Protein AF-A0A374BNK4-F1 (afdb_monomer_lite)

Sequence (70 aa):
MIHGDRSMRGVAIEYSESESYSYMNNRGQRVMETLSKEEAATVGLNHVKKNDITENDIRKDQGLNPRGAY

Secondary structure (DSSP, 8-state):
-HHHHHHHTT-PPPTT-EEEEEEE-TTS-EEEEEEEHHHHHHHTSSSPPTTPPPHHHHHHHTTPPPSS--

pLDDT: mean 83.18, std 6.75, range [51.78, 92.12]

Structure (mmCIF, N/CA/C/O backbone)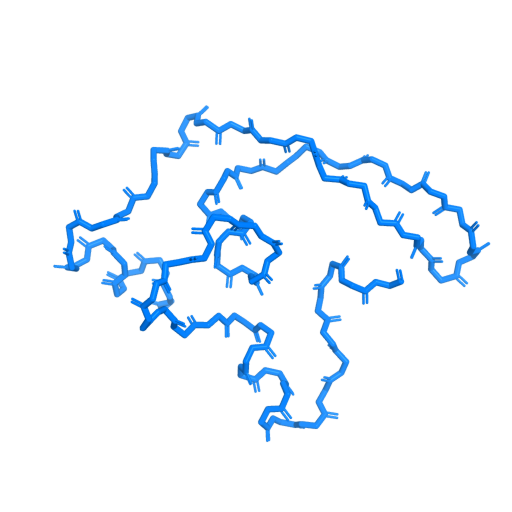:
data_AF-A0A374BNK4-F1
#
_entry.id   AF-A0A374BNK4-F1
#
loop_
_atom_site.group_PDB
_atom_site.id
_atom_site.type_symbol
_atom_site.label_atom_id
_atom_site.label_alt_id
_atom_site.label_comp_id
_atom_site.label_asym_id
_atom_site.label_entity_id
_atom_site.label_seq_id
_atom_site.pdbx_PDB_ins_code
_atom_site.Cartn_x
_atom_site.Cartn_y
_atom_site.Cartn_z
_atom_site.occupancy
_atom_site.B_iso_or_equiv
_atom_site.auth_seq_id
_atom_site.auth_comp_id
_atom_site.auth_asym_id
_atom_site.auth_atom_id
_atom_site.pdbx_PDB_model_num
ATOM 1 N N . MET A 1 1 ? -6.189 -13.797 2.545 1.00 75.06 1 MET A N 1
ATOM 2 C CA . MET A 1 1 ? -5.602 -13.912 3.901 1.00 75.06 1 MET A CA 1
ATOM 3 C C . MET A 1 1 ? -5.549 -12.549 4.591 1.00 75.06 1 MET A C 1
ATOM 5 O O . MET A 1 1 ? -6.152 -12.429 5.644 1.00 75.06 1 MET A O 1
ATOM 9 N N . ILE A 1 2 ? -4.957 -11.519 3.967 1.00 82.50 2 ILE A N 1
ATOM 10 C CA . ILE A 1 2 ? -4.825 -10.153 4.527 1.00 82.50 2 ILE A CA 1
ATOM 11 C C . ILE A 1 2 ? -6.183 -9.499 4.860 1.00 82.50 2 ILE A C 1
ATOM 13 O O . ILE A 1 2 ? -6.388 -9.080 5.994 1.00 82.50 2 ILE A O 1
ATOM 17 N N . HIS A 1 3 ? -7.158 -9.516 3.941 1.00 81.75 3 HIS A N 1
ATOM 18 C CA . HIS A 1 3 ? -8.517 -9.018 4.233 1.00 81.75 3 HIS A CA 1
ATOM 19 C C . HIS A 1 3 ? -9.190 -9.739 5.408 1.00 81.75 3 HIS A C 1
ATOM 21 O O . HIS A 1 3 ? -9.911 -9.131 6.197 1.00 81.75 3 HIS A O 1
ATOM 27 N N . GLY A 1 4 ? -8.947 -11.049 5.531 1.00 79.88 4 GLY A N 1
ATOM 28 C CA . GLY A 1 4 ? -9.495 -11.872 6.607 1.00 79.88 4 GLY A CA 1
ATOM 29 C C . GLY A 1 4 ? -8.925 -11.471 7.963 1.00 79.88 4 GLY A C 1
ATOM 30 O O . GLY A 1 4 ? -9.688 -11.247 8.894 1.00 79.88 4 GLY A O 1
ATOM 31 N N . ASP A 1 5 ? -7.606 -11.294 8.049 1.00 84.75 5 ASP A N 1
ATOM 32 C CA . ASP A 1 5 ? -6.931 -10.792 9.249 1.00 84.75 5 ASP A CA 1
ATOM 33 C C . ASP A 1 5 ? -7.443 -9.398 9.655 1.00 84.75 5 ASP A C 1
ATOM 35 O O . ASP A 1 5 ? -7.821 -9.174 10.806 1.00 84.75 5 ASP A O 1
ATOM 39 N N . ARG A 1 6 ? -7.551 -8.474 8.693 1.00 83.12 6 ARG A N 1
ATOM 40 C CA . ARG A 1 6 ? -8.041 -7.114 8.953 1.00 83.12 6 ARG A CA 1
ATOM 41 C C . ARG A 1 6 ? -9.498 -7.105 9.433 1.00 83.12 6 ARG A C 1
ATOM 43 O O . ARG A 1 6 ? -9.849 -6.360 10.352 1.00 83.12 6 ARG A O 1
ATOM 50 N N . SER A 1 7 ? -10.325 -7.979 8.859 1.00 83.50 7 SER A N 1
ATOM 51 C CA . SER A 1 7 ? -11.719 -8.188 9.271 1.00 83.50 7 SER A CA 1
ATOM 52 C C . SER A 1 7 ? -11.811 -8.795 10.673 1.00 83.50 7 SER A C 1
ATOM 54 O O . SER A 1 7 ? -12.596 -8.323 11.490 1.00 83.50 7 SER A O 1
ATOM 56 N N . MET A 1 8 ? -10.966 -9.779 10.994 1.00 85.62 8 MET A N 1
ATOM 57 C CA . MET A 1 8 ? -10.904 -10.408 12.321 1.00 85.62 8 MET A CA 1
ATOM 58 C C . MET A 1 8 ? -10.440 -9.442 13.415 1.00 85.62 8 MET A C 1
ATOM 60 O O . MET A 1 8 ? -10.924 -9.514 14.542 1.00 85.62 8 MET A O 1
ATOM 64 N N . ARG A 1 9 ? -9.550 -8.500 13.085 1.00 85.44 9 ARG A N 1
ATOM 65 C CA . ARG A 1 9 ? -9.136 -7.414 13.988 1.00 85.44 9 ARG A CA 1
ATOM 66 C C . ARG A 1 9 ? -10.187 -6.303 14.127 1.00 85.44 9 ARG A C 1
ATOM 68 O O . ARG A 1 9 ? -9.980 -5.386 14.916 1.00 85.44 9 ARG A O 1
ATOM 75 N N . GLY A 1 10 ? -11.289 -6.354 13.372 1.00 81.50 10 GLY A N 1
ATOM 76 C CA . GLY A 1 10 ? -12.339 -5.330 13.385 1.00 81.50 10 GLY A CA 1
ATOM 77 C C . GLY A 1 10 ? -11.894 -3.985 12.802 1.00 81.50 10 GLY A C 1
ATOM 78 O O . GLY A 1 10 ? -12.468 -2.952 13.130 1.00 81.50 10 GLY A O 1
ATOM 79 N N . VAL A 1 11 ? -10.851 -3.979 11.965 1.00 82.38 11 VAL A N 1
ATOM 80 C CA . VAL A 1 11 ? -10.266 -2.756 11.386 1.00 82.38 11 VAL A CA 1
ATOM 81 C C . VAL A 1 11 ? -10.380 -2.703 9.863 1.00 82.38 11 VAL A C 1
ATOM 83 O O . VAL A 1 11 ? -9.702 -1.874 9.246 1.00 82.38 11 VAL A O 1
ATOM 86 N N . ALA A 1 12 ? -11.220 -3.566 9.280 1.00 78.50 12 ALA A N 1
ATOM 87 C CA . ALA A 1 12 ? -11.543 -3.568 7.858 1.00 78.50 12 ALA A CA 1
ATOM 88 C C . ALA A 1 12 ? -12.049 -2.192 7.418 1.00 78.50 12 ALA A C 1
ATOM 90 O O . ALA A 1 12 ? -12.797 -1.529 8.141 1.00 78.50 12 ALA A O 1
ATOM 91 N N . ILE A 1 13 ? -11.600 -1.760 6.246 1.00 81.38 13 ILE A N 1
ATOM 92 C CA . ILE A 1 13 ? -12.086 -0.543 5.612 1.00 81.38 13 ILE A CA 1
ATOM 93 C C . ILE A 1 13 ? -13.376 -0.890 4.873 1.00 81.38 13 ILE A C 1
ATOM 95 O O . ILE A 1 13 ? -13.560 -2.009 4.392 1.00 81.38 13 ILE A O 1
ATOM 99 N N . GLU A 1 14 ? -14.304 0.060 4.824 1.00 79.06 14 GLU A N 1
ATOM 100 C CA . GLU A 1 14 ? -15.576 -0.152 4.156 1.00 79.06 14 GLU A 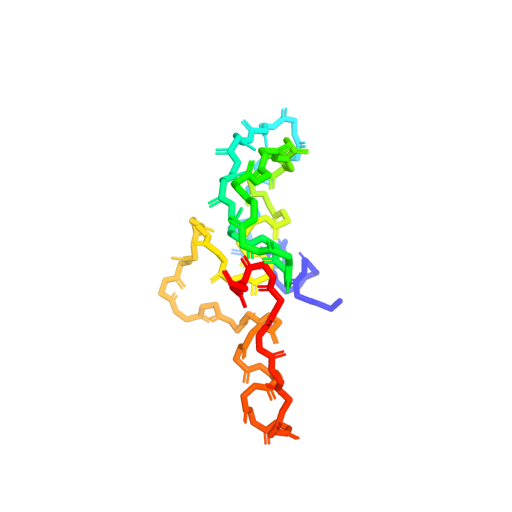CA 1
ATOM 101 C C . GLU A 1 14 ? -15.351 -0.417 2.660 1.00 79.06 14 GLU A C 1
ATOM 103 O O . GLU A 1 14 ? -14.801 0.410 1.933 1.00 79.06 14 GLU A O 1
ATOM 108 N N . TYR A 1 15 ? -15.771 -1.594 2.195 1.00 73.69 15 TYR A N 1
ATOM 109 C CA . TYR A 1 15 ? -15.554 -2.052 0.818 1.00 73.69 15 TYR A CA 1
ATOM 110 C C . TYR A 1 15 ? -16.284 -1.197 -0.234 1.00 73.69 15 TYR A C 1
ATOM 112 O O . TYR A 1 15 ? -15.983 -1.301 -1.422 1.00 73.69 15 TYR A O 1
ATOM 120 N N . SER A 1 16 ? -17.245 -0.373 0.196 1.00 77.38 16 SER A N 1
ATOM 121 C CA . SER A 1 16 ? -17.981 0.584 -0.635 1.00 77.38 16 SER A CA 1
ATOM 122 C C . SER A 1 16 ? -17.155 1.830 -0.972 1.00 77.38 16 SER A C 1
ATOM 124 O O . SER A 1 16 ? -17.464 2.524 -1.941 1.00 77.38 16 SER A O 1
ATOM 126 N N . GLU A 1 17 ? -16.096 2.116 -0.208 1.00 81.38 17 GLU A N 1
ATOM 127 C CA . GLU A 1 17 ? -15.259 3.284 -0.430 1.00 81.38 17 GLU A CA 1
ATOM 128 C C . GLU A 1 17 ? -14.141 2.983 -1.432 1.00 81.38 17 GLU A C 1
ATOM 130 O O . GLU A 1 17 ? -13.264 2.145 -1.203 1.00 81.38 17 GLU A O 1
ATOM 135 N N . SER A 1 18 ? -14.139 3.724 -2.539 1.00 85.19 18 SER A N 1
ATOM 136 C CA . SER A 1 18 ? -13.081 3.695 -3.549 1.00 85.19 18 SER A CA 1
ATOM 137 C C . SER A 1 18 ? -12.192 4.931 -3.500 1.00 85.19 18 SER A C 1
ATOM 139 O O . SER A 1 18 ? -12.644 6.024 -3.159 1.00 85.19 18 SER A O 1
ATOM 141 N N . GLU A 1 19 ? -10.939 4.769 -3.904 1.00 81.75 19 GLU A N 1
ATOM 142 C CA . GLU A 1 19 ? -9.982 5.847 -4.107 1.00 81.75 19 GLU A CA 1
ATOM 143 C C . GLU A 1 19 ? -9.348 5.731 -5.499 1.00 81.75 19 GLU A C 1
ATOM 145 O O . GLU A 1 19 ? -9.137 4.638 -6.031 1.00 81.75 19 GLU A O 1
ATOM 150 N N . SER A 1 20 ? -9.053 6.883 -6.099 1.00 83.69 20 SER A N 1
ATOM 151 C CA . SER A 1 20 ? -8.266 6.951 -7.326 1.00 83.69 20 SER A CA 1
ATOM 152 C C . SER A 1 20 ? -6.786 6.944 -6.973 1.00 83.69 20 SER A C 1
ATOM 154 O O . SER A 1 20 ? -6.286 7.873 -6.340 1.00 83.69 20 SER A O 1
ATOM 156 N N . TYR A 1 21 ? -6.074 5.924 -7.430 1.00 82.19 21 TYR A N 1
ATOM 157 C CA . TYR A 1 21 ? -4.631 5.816 -7.294 1.00 82.19 21 TYR A CA 1
ATOM 158 C C . TYR A 1 21 ? -3.974 6.026 -8.653 1.00 82.19 21 TYR A C 1
ATOM 160 O O . TYR A 1 21 ? -4.448 5.527 -9.674 1.00 82.19 21 TYR A O 1
ATOM 168 N N . SER A 1 22 ? -2.882 6.791 -8.679 1.00 82.50 22 SER A N 1
ATOM 169 C CA . SER A 1 22 ? -2.126 7.019 -9.907 1.00 82.50 22 SER A CA 1
ATOM 170 C C . SER A 1 22 ? -0.721 6.457 -9.792 1.00 82.50 22 SER A C 1
ATOM 172 O O . SER A 1 22 ? -0.002 6.846 -8.872 1.00 82.50 22 SER A O 1
ATOM 174 N N . TYR A 1 23 ? -0.317 5.640 -10.759 1.00 79.19 23 TYR A N 1
ATOM 175 C CA . TYR A 1 23 ? 1.021 5.054 -10.844 1.00 79.19 23 TYR A CA 1
ATOM 176 C C . TYR A 1 23 ? 1.606 5.216 -12.247 1.00 79.19 23 TYR A C 1
ATOM 178 O O . TYR A 1 23 ? 0.881 5.492 -13.207 1.00 79.19 23 TYR A O 1
ATOM 186 N N . MET A 1 24 ? 2.925 5.080 -12.375 1.00 81.62 24 MET A N 1
ATOM 187 C CA . MET A 1 24 ? 3.601 5.124 -13.669 1.00 81.62 24 MET A CA 1
ATOM 188 C C . MET A 1 24 ? 3.713 3.705 -14.198 1.00 81.62 24 MET A C 1
ATOM 190 O O . MET A 1 24 ? 4.370 2.880 -13.602 1.00 81.62 24 MET A O 1
ATOM 194 N N . ASN A 1 25 ? 3.077 3.361 -15.310 1.00 79.06 25 ASN A N 1
ATOM 195 C CA . ASN A 1 25 ? 3.251 2.014 -15.854 1.00 79.06 25 ASN A CA 1
ATOM 196 C C . ASN A 1 25 ? 4.678 1.808 -16.414 1.00 79.06 25 ASN A C 1
ATOM 198 O O . ASN A 1 25 ? 5.420 2.762 -16.644 1.00 79.06 25 ASN A O 1
ATOM 202 N N . ASN A 1 26 ? 5.032 0.566 -16.764 1.00 77.56 26 ASN A N 1
ATOM 203 C CA . ASN A 1 26 ? 6.332 0.218 -17.373 1.00 77.56 26 ASN A CA 1
ATOM 204 C C . ASN A 1 26 ? 6.645 0.946 -18.699 1.00 77.56 26 ASN A C 1
ATOM 206 O O . ASN A 1 26 ? 7.736 0.797 -19.244 1.00 77.56 26 ASN A O 1
ATOM 210 N N . ARG A 1 27 ? 5.687 1.694 -19.261 1.00 82.44 27 ARG A N 1
ATOM 211 C CA . ARG A 1 27 ? 5.847 2.515 -20.471 1.00 82.44 27 ARG A CA 1
ATOM 212 C C . ARG A 1 27 ? 6.070 3.996 -20.133 1.00 82.44 27 ARG A C 1
ATOM 214 O O . ARG A 1 27 ? 6.067 4.820 -21.042 1.00 82.44 27 ARG A O 1
ATOM 221 N N . GLY A 1 28 ? 6.221 4.340 -18.852 1.00 84.00 28 GLY A N 1
ATOM 222 C CA . GLY A 1 28 ? 6.380 5.712 -18.375 1.00 84.00 28 GLY A CA 1
ATOM 223 C C . GLY A 1 28 ? 5.104 6.551 -18.477 1.00 84.00 28 GLY A C 1
ATOM 224 O O . GLY A 1 28 ? 5.185 7.775 -18.537 1.00 84.00 28 GLY A O 1
ATOM 225 N N . GLN A 1 29 ? 3.926 5.927 -18.546 1.00 87.25 29 GLN A N 1
ATOM 226 C CA . GLN A 1 29 ? 2.652 6.641 -18.615 1.00 87.25 29 GLN A CA 1
ATOM 227 C C . GLN A 1 29 ? 1.983 6.647 -17.248 1.00 87.25 29 GLN A C 1
ATOM 229 O O . GLN A 1 29 ? 1.858 5.599 -16.614 1.00 87.25 29 GLN A O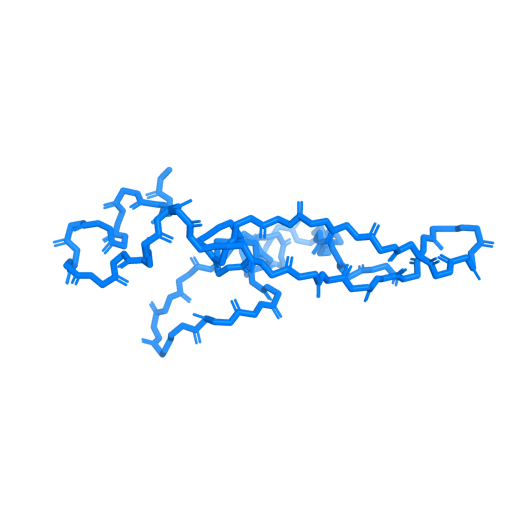 1
ATOM 234 N N . ARG A 1 30 ? 1.486 7.813 -16.830 1.00 86.50 30 ARG A N 1
ATOM 235 C CA . ARG A 1 30 ? 0.663 7.924 -15.628 1.00 86.50 30 ARG A CA 1
ATOM 236 C C . ARG A 1 30 ? -0.699 7.293 -15.899 1.00 86.50 30 ARG A C 1
ATOM 238 O O . ARG A 1 30 ? -1.484 7.823 -16.681 1.00 86.50 30 ARG A O 1
ATOM 245 N N . VAL A 1 31 ? -0.962 6.167 -15.254 1.00 84.44 31 VAL A N 1
ATOM 246 C CA . VAL A 1 31 ? -2.255 5.485 -15.272 1.00 84.44 31 VAL A CA 1
ATOM 247 C C . VAL A 1 31 ? -2.996 5.856 -13.998 1.00 84.44 31 VAL A C 1
ATOM 249 O O . VAL A 1 31 ? -2.397 5.925 -12.927 1.00 84.44 31 VAL A O 1
ATOM 252 N N . MET A 1 32 ? -4.289 6.138 -14.129 1.00 85.62 32 MET A N 1
ATOM 253 C CA . MET A 1 32 ? -5.199 6.295 -13.001 1.00 85.62 32 MET A CA 1
ATOM 254 C C . MET A 1 32 ? -6.078 5.060 -12.935 1.00 85.62 32 MET A C 1
ATOM 256 O O . MET A 1 32 ? -6.696 4.691 -13.933 1.00 85.62 32 MET A O 1
ATOM 260 N N . GLU A 1 33 ? -6.144 4.455 -11.763 1.00 83.56 33 GLU A N 1
ATOM 261 C CA . GLU A 1 33 ? -6.998 3.313 -11.495 1.00 83.56 33 GLU A CA 1
ATOM 262 C C . GLU A 1 33 ? -7.868 3.628 -10.283 1.00 83.56 33 GLU A C 1
ATOM 264 O O . GLU A 1 33 ? -7.410 4.216 -9.301 1.00 83.56 33 GLU A O 1
ATOM 269 N N . THR A 1 34 ? -9.146 3.274 -10.372 1.00 85.12 34 THR A N 1
ATOM 270 C CA . THR A 1 34 ? -10.061 3.345 -9.237 1.00 85.12 34 THR A CA 1
ATOM 271 C C . THR A 1 34 ? -10.072 1.980 -8.574 1.00 85.12 34 THR A C 1
ATOM 273 O O . THR A 1 34 ? -10.508 1.005 -9.182 1.00 85.12 34 THR A O 1
ATOM 276 N N . LEU A 1 35 ? -9.605 1.918 -7.332 1.00 85.81 35 LEU A N 1
ATOM 277 C CA . LEU A 1 35 ? -9.635 0.707 -6.518 1.00 85.81 35 LEU A CA 1
ATOM 278 C C . LEU A 1 35 ? -10.324 0.980 -5.185 1.00 85.81 35 LEU A C 1
ATOM 280 O O . LEU A 1 35 ? -10.437 2.128 -4.754 1.00 85.81 35 LEU A O 1
ATOM 284 N N . SER A 1 36 ? -10.810 -0.069 -4.522 1.00 87.38 36 SER A N 1
ATOM 285 C CA . SER A 1 36 ? -11.355 0.098 -3.175 1.00 87.38 36 SER A CA 1
ATOM 286 C C . SER A 1 36 ? -10.234 0.475 -2.200 1.00 87.38 36 SER A C 1
ATOM 288 O O . SER A 1 36 ? -9.079 0.065 -2.361 1.00 87.38 36 SER A O 1
ATOM 290 N N . LYS A 1 37 ? -10.560 1.253 -1.167 1.00 87.94 37 LYS A N 1
ATOM 291 C CA . LYS A 1 37 ? -9.590 1.621 -0.125 1.00 87.94 37 LYS A CA 1
ATOM 292 C C . LYS A 1 37 ? -9.052 0.395 0.613 1.00 87.94 37 LYS A C 1
ATOM 294 O O . LYS A 1 37 ? -7.890 0.369 1.004 1.00 87.94 37 LYS A O 1
ATOM 299 N N . GLU A 1 38 ? -9.889 -0.626 0.772 1.00 86.06 38 GLU A N 1
ATOM 300 C CA . GLU A 1 38 ? -9.517 -1.897 1.392 1.00 86.06 38 GLU A CA 1
ATOM 301 C C . GLU A 1 38 ? -8.494 -2.668 0.539 1.00 86.06 38 GLU A C 1
ATOM 303 O O . GLU A 1 38 ? -7.517 -3.186 1.079 1.00 86.06 38 GLU A O 1
ATOM 308 N N . GLU A 1 39 ? -8.642 -2.675 -0.790 1.00 85.00 39 GLU A N 1
ATOM 309 C CA . GLU A 1 39 ? -7.628 -3.226 -1.701 1.00 85.00 39 GLU A CA 1
ATOM 310 C C . GLU A 1 39 ? -6.343 -2.387 -1.674 1.00 85.00 39 GLU A C 1
ATOM 312 O O . GLU A 1 39 ? -5.248 -2.941 -1.592 1.00 85.00 39 GLU A O 1
ATOM 317 N N . ALA A 1 40 ? -6.448 -1.053 -1.646 1.00 86.12 40 ALA A N 1
ATOM 318 C CA . ALA A 1 40 ? -5.281 -0.171 -1.549 1.00 86.12 40 ALA A CA 1
ATOM 319 C C . ALA A 1 40 ? -4.460 -0.450 -0.277 1.00 86.12 40 ALA A C 1
ATOM 321 O O . ALA A 1 40 ? -3.227 -0.509 -0.328 1.00 86.12 40 ALA A O 1
ATOM 322 N N . ALA A 1 41 ? -5.143 -0.689 0.845 1.00 87.62 41 ALA A N 1
ATOM 323 C CA . ALA A 1 41 ? -4.527 -1.063 2.111 1.00 87.62 41 ALA A CA 1
ATOM 324 C C . ALA A 1 41 ? -3.975 -2.489 2.100 1.00 87.62 41 ALA A C 1
ATOM 326 O O . ALA A 1 41 ? -2.968 -2.762 2.751 1.00 87.62 41 ALA A O 1
ATOM 327 N N . THR A 1 42 ? -4.615 -3.422 1.395 1.00 88.12 42 THR A N 1
ATOM 328 C CA . THR A 1 42 ? -4.108 -4.794 1.248 1.00 88.12 42 THR A CA 1
ATOM 329 C C . THR A 1 42 ? -2.840 -4.845 0.412 1.00 88.12 42 THR A C 1
ATOM 331 O O . THR A 1 42 ? -1.879 -5.499 0.815 1.00 88.12 42 THR A O 1
ATOM 334 N N . VAL A 1 43 ? -2.799 -4.128 -0.712 1.00 88.19 43 VAL A N 1
ATOM 335 C CA . VAL A 1 43 ? -1.602 -4.062 -1.561 1.00 88.19 43 VAL A CA 1
ATOM 336 C C . VAL A 1 43 ? -0.460 -3.351 -0.831 1.00 88.19 43 VAL A C 1
ATOM 338 O O . VAL A 1 43 ? 0.698 -3.736 -0.976 1.00 88.19 43 VAL A O 1
ATOM 341 N N . GLY A 1 44 ? -0.783 -2.358 -0.002 1.00 87.19 44 GLY A N 1
ATOM 342 C CA . GLY A 1 44 ? 0.197 -1.534 0.702 1.00 87.19 44 GLY A CA 1
ATOM 343 C C . GLY A 1 44 ? 0.481 -0.207 0.001 1.00 87.19 44 GLY A C 1
ATOM 344 O O . GLY A 1 44 ? 1.599 0.294 0.067 1.00 87.19 44 GLY A O 1
ATOM 345 N N . LEU A 1 45 ? -0.510 0.333 -0.715 1.00 85.88 45 LEU A N 1
ATOM 346 C CA . LEU A 1 45 ? -0.408 1.590 -1.463 1.00 85.88 45 LEU A CA 1
ATOM 347 C C . LEU A 1 45 ? -0.866 2.790 -0.637 1.00 85.88 45 LEU A C 1
ATOM 349 O O . LEU A 1 45 ? -0.208 3.823 -0.647 1.00 85.88 45 LEU A O 1
ATOM 353 N N . ASN A 1 46 ? -1.992 2.653 0.064 1.00 82.31 46 ASN A N 1
ATOM 354 C CA . ASN A 1 46 ? -2.616 3.713 0.855 1.00 82.31 46 ASN A CA 1
ATOM 355 C C . ASN A 1 46 ? -3.463 3.109 1.983 1.00 82.31 46 ASN A C 1
ATOM 357 O O . ASN A 1 46 ? -3.782 1.928 1.944 1.00 82.31 46 ASN A O 1
ATOM 361 N N . HIS A 1 47 ? -3.831 3.911 2.990 1.00 84.00 47 HIS A N 1
ATOM 362 C CA . HIS A 1 47 ? -4.655 3.492 4.146 1.00 84.00 47 HIS A CA 1
ATOM 363 C C . HIS A 1 47 ? -4.086 2.321 4.974 1.00 84.00 47 HIS A C 1
ATOM 365 O O . HIS A 1 47 ? -4.809 1.693 5.748 1.00 84.00 47 HIS A O 1
ATOM 371 N N . VAL A 1 48 ? -2.783 2.045 4.851 1.00 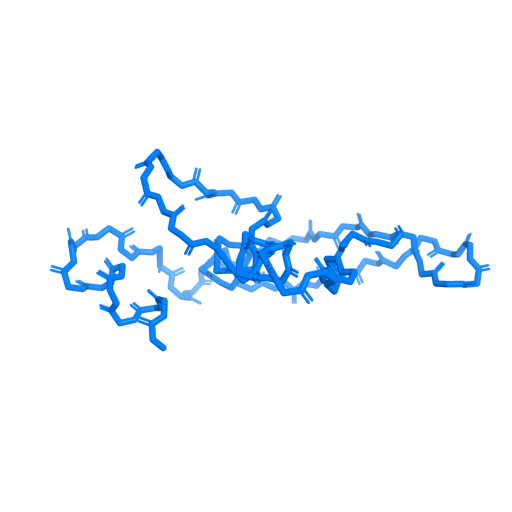84.62 48 VAL A N 1
ATOM 372 C CA . VAL A 1 48 ? -2.083 1.015 5.632 1.00 84.62 48 VAL A CA 1
ATOM 373 C C . VAL A 1 48 ? -2.031 1.436 7.099 1.00 84.62 48 VAL A C 1
ATOM 375 O O . VAL A 1 48 ? -1.528 2.511 7.436 1.00 84.62 48 VAL A O 1
ATOM 378 N N . LYS A 1 49 ? -2.548 0.589 7.991 1.00 82.44 49 LYS A N 1
ATOM 379 C CA . LYS A 1 49 ? -2.519 0.839 9.437 1.00 82.44 49 LYS A CA 1
ATOM 380 C C . LYS A 1 49 ? -1.226 0.313 10.055 1.00 82.44 49 LYS A C 1
ATOM 382 O O . LYS A 1 49 ? -0.590 -0.611 9.553 1.00 82.44 49 LYS A O 1
ATOM 387 N N . LYS A 1 50 ? -0.844 0.887 11.198 1.00 75.69 50 LYS A N 1
ATOM 388 C CA . LYS A 1 50 ? 0.287 0.394 11.991 1.00 75.69 50 LYS A CA 1
ATOM 389 C C . LYS A 1 50 ? 0.031 -1.075 12.367 1.00 75.69 50 LYS A C 1
ATOM 391 O O . LYS A 1 50 ? -0.994 -1.363 12.979 1.00 75.69 50 LYS A O 1
ATOM 396 N N . ASN A 1 51 ? 0.980 -1.953 12.030 1.00 80.81 51 ASN A N 1
ATOM 397 C CA . ASN A 1 51 ? 0.94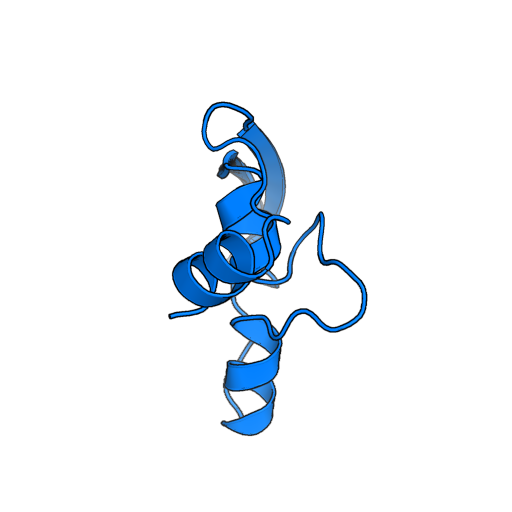1 -3.420 12.183 1.00 80.81 51 ASN A CA 1
ATOM 398 C C . ASN A 1 51 ? 0.175 -4.199 11.098 1.00 80.81 51 ASN A C 1
ATOM 400 O O . ASN A 1 51 ? -0.006 -5.405 11.255 1.00 80.81 51 ASN A O 1
AT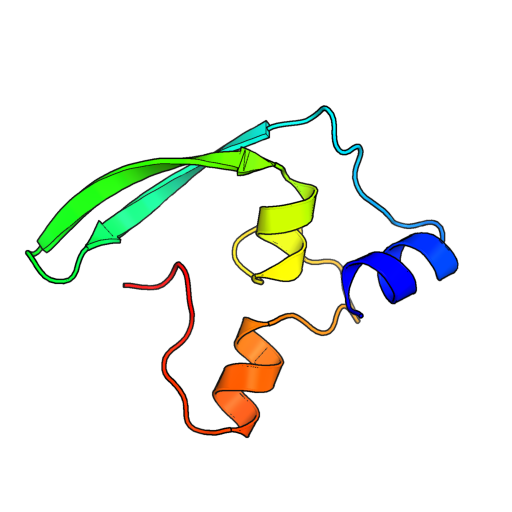OM 404 N N . ASP A 1 52 ? -0.271 -3.560 10.016 1.00 83.50 52 ASP A N 1
ATOM 405 C CA . ASP A 1 52 ? -0.765 -4.311 8.861 1.00 83.50 52 ASP A CA 1
ATOM 406 C C . ASP A 1 52 ? 0.407 -4.937 8.101 1.00 83.50 52 ASP A C 1
ATOM 408 O O . ASP A 1 52 ? 1.382 -4.257 7.792 1.00 83.50 52 ASP A O 1
ATOM 412 N N . ILE A 1 53 ? 0.288 -6.229 7.789 1.00 87.25 53 ILE A N 1
ATOM 413 C CA . ILE A 1 53 ? 1.141 -6.896 6.804 1.00 87.25 53 ILE A CA 1
ATOM 414 C C . ILE A 1 53 ? 0.475 -6.709 5.445 1.00 87.25 53 ILE A C 1
ATOM 416 O O . ILE A 1 53 ? -0.673 -7.123 5.255 1.00 87.25 53 ILE A O 1
ATOM 420 N N . THR A 1 54 ? 1.183 -6.089 4.509 1.00 90.88 54 THR A N 1
ATOM 421 C CA . THR A 1 54 ? 0.673 -5.816 3.161 1.00 90.88 54 THR A CA 1
ATOM 422 C C . THR A 1 54 ? 1.207 -6.822 2.144 1.00 90.88 54 THR A C 1
ATOM 424 O O . THR A 1 54 ? 2.185 -7.533 2.387 1.00 90.88 54 THR A O 1
ATOM 427 N N . GLU A 1 55 ? 0.581 -6.891 0.967 1.00 88.38 55 GLU A N 1
ATOM 428 C CA . GLU A 1 55 ? 1.102 -7.701 -0.137 1.00 88.38 55 GLU A CA 1
ATOM 429 C C . GLU A 1 55 ? 2.512 -7.239 -0.527 1.00 88.38 55 GLU A C 1
ATOM 431 O O . GLU A 1 55 ? 3.382 -8.072 -0.773 1.00 88.38 55 GLU A O 1
ATOM 436 N N . ASN A 1 56 ? 2.772 -5.929 -0.526 1.00 89.12 56 ASN A N 1
ATOM 437 C CA . ASN A 1 56 ? 4.094 -5.388 -0.828 1.00 89.12 56 ASN A CA 1
ATOM 438 C C . ASN A 1 56 ? 5.160 -5.770 0.210 1.00 89.12 56 ASN A C 1
ATOM 440 O O . ASN A 1 56 ? 6.300 -6.011 -0.189 1.00 89.12 56 ASN A O 1
ATOM 444 N N . ASP A 1 57 ? 4.806 -5.914 1.490 1.00 89.81 57 ASP A N 1
ATOM 445 C CA . ASP A 1 57 ? 5.731 -6.434 2.510 1.00 89.81 57 ASP A CA 1
ATOM 446 C C . ASP A 1 57 ? 6.111 -7.890 2.217 1.00 89.81 57 ASP A C 1
ATOM 448 O O . ASP A 1 57 ? 7.291 -8.230 2.146 1.00 89.81 57 ASP A O 1
ATOM 452 N N . ILE A 1 58 ? 5.118 -8.737 1.924 1.00 90.50 58 ILE A N 1
ATOM 453 C CA . ILE A 1 58 ? 5.343 -10.148 1.575 1.00 90.50 58 ILE A CA 1
ATOM 454 C C . ILE A 1 58 ? 6.187 -10.271 0.300 1.00 90.50 58 ILE A C 1
ATOM 456 O O . ILE A 1 58 ? 7.080 -11.112 0.210 1.00 90.50 58 ILE A O 1
ATOM 460 N N . ARG A 1 59 ? 5.925 -9.429 -0.705 1.00 91.50 59 ARG A N 1
ATOM 461 C CA . ARG A 1 59 ? 6.686 -9.424 -1.961 1.00 91.50 59 ARG A CA 1
ATOM 462 C C . ARG A 1 59 ? 8.131 -9.003 -1.738 1.00 91.50 59 ARG A C 1
ATOM 464 O O . ARG A 1 59 ? 9.021 -9.631 -2.305 1.00 91.50 59 ARG A O 1
ATOM 471 N N . LYS A 1 60 ? 8.368 -8.000 -0.889 1.00 89.94 60 LYS A N 1
ATOM 472 C CA . LYS A 1 60 ? 9.715 -7.575 -0.498 1.00 89.94 60 LYS A CA 1
ATOM 473 C C . LYS A 1 60 ? 10.480 -8.712 0.179 1.00 89.94 60 LYS A C 1
ATOM 475 O O . LYS A 1 60 ? 11.624 -8.959 -0.196 1.00 89.94 60 LYS A O 1
ATOM 480 N N . ASP A 1 61 ? 9.839 -9.443 1.087 1.00 91.38 61 ASP A N 1
ATOM 481 C CA . ASP A 1 61 ? 10.437 -10.612 1.747 1.00 91.38 61 ASP A CA 1
ATOM 482 C C . ASP A 1 61 ? 10.756 -11.746 0.757 1.00 91.38 61 ASP A C 1
ATOM 484 O O . ASP A 1 61 ? 11.719 -12.489 0.934 1.00 91.38 61 ASP A O 1
ATOM 488 N N . GLN A 1 62 ? 9.986 -11.849 -0.329 1.00 92.12 62 GLN A N 1
ATOM 489 C CA . GLN A 1 62 ? 10.202 -12.807 -1.418 1.00 92.12 62 GLN A CA 1
ATOM 490 C C . GLN A 1 62 ? 11.173 -12.309 -2.506 1.00 92.12 62 GLN A C 1
ATOM 492 O O . GLN A 1 62 ? 11.403 -13.020 -3.485 1.00 92.12 62 GLN A O 1
ATOM 497 N N . GLY A 1 63 ? 11.729 -11.098 -2.382 1.00 90.44 63 GLY A N 1
ATOM 498 C CA . GLY A 1 63 ? 12.592 -10.496 -3.406 1.00 90.44 63 GLY A CA 1
ATOM 499 C C . GLY A 1 63 ? 11.864 -10.140 -4.710 1.00 90.44 63 GLY A C 1
ATOM 500 O O . GLY A 1 63 ? 12.492 -10.028 -5.762 1.00 90.44 63 GLY A O 1
ATOM 501 N N . LEU A 1 64 ? 10.539 -9.985 -4.664 1.00 89.19 64 LEU A N 1
ATOM 502 C CA . LEU A 1 64 ? 9.699 -9.610 -5.797 1.00 89.19 64 LEU A CA 1
ATOM 503 C C . LEU A 1 64 ? 9.467 -8.097 -5.831 1.00 89.19 64 LEU A C 1
ATOM 505 O O . LEU A 1 64 ? 9.359 -7.437 -4.799 1.00 89.19 64 LEU A O 1
ATOM 509 N N . ASN A 1 65 ? 9.291 -7.551 -7.036 1.00 85.56 65 ASN A N 1
ATOM 510 C CA . ASN A 1 65 ? 8.928 -6.143 -7.203 1.00 85.56 65 ASN A CA 1
ATOM 511 C C . ASN A 1 65 ? 7.546 -5.862 -6.593 1.00 85.56 65 ASN A C 1
ATOM 513 O O . ASN A 1 65 ? 6.646 -6.686 -6.792 1.00 85.56 65 ASN A O 1
ATOM 517 N N . PRO A 1 66 ? 7.345 -4.724 -5.911 1.00 83.88 66 PRO A N 1
ATOM 518 C CA . PRO A 1 66 ? 6.050 -4.339 -5.354 1.00 83.88 66 PRO A CA 1
ATOM 519 C C . PRO A 1 66 ? 4.977 -4.202 -6.447 1.00 83.88 66 PRO A C 1
ATOM 521 O O . PRO A 1 66 ? 5.276 -3.966 -7.616 1.00 83.88 66 PRO A O 1
ATOM 524 N N . ARG A 1 67 ? 3.710 -4.384 -6.075 1.00 78.81 67 ARG A N 1
ATOM 525 C CA . ARG A 1 67 ? 2.551 -4.111 -6.934 1.00 78.81 67 ARG A CA 1
ATOM 526 C C . ARG A 1 67 ? 2.071 -2.690 -6.717 1.00 78.81 67 ARG A C 1
ATOM 528 O O . ARG A 1 67 ? 2.197 -2.157 -5.618 1.00 78.81 67 ARG A O 1
ATOM 535 N N . GLY A 1 68 ? 1.539 -2.083 -7.776 1.00 70.19 68 GLY A N 1
ATOM 536 C CA . GLY A 1 68 ? 1.049 -0.700 -7.774 1.00 70.19 68 GLY A CA 1
ATOM 537 C C . GLY A 1 68 ? 2.154 0.360 -7.691 1.00 70.19 68 GLY A C 1
ATOM 538 O O . GLY A 1 68 ? 1.938 1.477 -8.131 1.00 70.19 68 GLY A O 1
ATOM 539 N N . ALA A 1 69 ? 3.353 0.010 -7.225 1.00 54.59 69 ALA A N 1
ATOM 540 C CA . ALA A 1 69 ? 4.554 0.820 -7.365 1.00 54.59 69 ALA A CA 1
ATOM 541 C C . ALA A 1 69 ? 5.287 0.413 -8.652 1.00 54.59 69 ALA A C 1
ATOM 543 O O . ALA A 1 69 ? 6.039 -0.562 -8.668 1.00 54.59 69 ALA A O 1
ATOM 544 N N . TYR A 1 70 ? 5.020 1.144 -9.729 1.00 51.78 70 TYR A N 1
ATOM 545 C CA . TYR A 1 70 ? 5.763 1.081 -10.985 1.00 51.78 70 TYR A CA 1
ATOM 546 C C . TYR A 1 70 ? 6.298 2.481 -11.304 1.00 51.78 70 TYR A C 1
ATOM 548 O O . TYR A 1 70 ? 5.583 3.467 -10.985 1.00 51.78 70 TYR A O 1
#

Foldseek 3Di:
DLQVVCVVVVNADDQPAWDWAWEQPPVRDIDIDIHGQNLCCQLPNDPPDVPRDHVQNVCVVVVHDRPPHD

Radius of gyration: 12.69 Å; chains: 1; bounding box: 31×22×34 Å